Protein AF-A0A3A0DC40-F1 (afdb_monomer_lite)

pLDDT: mean 87.49, std 11.2, range [48.16, 96.56]

Radius of gyration: 18.58 Å; chains: 1; bounding box: 46×35×49 Å

Sequence (92 aa):
EVTSIADLEMRMQGIVLLGAFLKLTPYVRTSGMSDQQVYEGVEAALRKYFGKRGEQAVQDNLTCVKRGYLEMQEVPQEMIHAEPALPQAALA

Structure (mmCIF, N/CA/C/O backbone):
data_AF-A0A3A0DC40-F1
#
_entry.id   AF-A0A3A0DC40-F1
#
loop_
_atom_site.group_PDB
_atom_site.id
_atom_site.type_symbol
_atom_site.label_atom_id
_atom_site.label_alt_id
_atom_site.label_comp_id
_atom_site.label_asym_id
_atom_site.label_entity_id
_atom_site.label_seq_id
_atom_site.pdbx_PDB_ins_code
_atom_site.Cartn_x
_atom_site.Cartn_y
_atom_site.Cartn_z
_atom_site.occupancy
_atom_site.B_iso_or_equiv
_atom_site.auth_seq_id
_atom_site.auth_comp_id
_atom_site.auth_asym_id
_atom_site.auth_atom_id
_atom_site.pdbx_PDB_model_num
ATOM 1 N N . GLU A 1 1 ? 23.123 5.193 13.784 1.00 48.16 1 GLU A N 1
ATOM 2 C CA . GLU A 1 1 ? 23.451 4.667 12.444 1.00 48.16 1 GLU A CA 1
ATOM 3 C C . GLU A 1 1 ? 22.817 5.555 11.389 1.00 48.16 1 GLU A C 1
ATOM 5 O O . GLU A 1 1 ? 21.663 5.938 11.556 1.00 48.16 1 GLU A O 1
ATOM 10 N N . VAL A 1 2 ? 23.558 5.914 10.343 1.00 59.69 2 VAL A N 1
ATOM 11 C CA . VAL A 1 2 ? 22.985 6.575 9.164 1.00 59.69 2 VAL A CA 1
ATOM 12 C C . VAL A 1 2 ? 22.399 5.465 8.293 1.00 59.69 2 VAL A C 1
ATOM 14 O O . VAL A 1 2 ? 23.132 4.580 7.871 1.00 59.69 2 VAL A O 1
ATOM 17 N N . THR A 1 3 ? 21.080 5.459 8.089 1.00 70.19 3 THR A N 1
ATOM 18 C CA . THR A 1 3 ? 20.427 4.513 7.164 1.00 70.19 3 THR A CA 1
ATOM 19 C C . THR A 1 3 ? 20.855 4.870 5.740 1.00 70.19 3 THR A C 1
ATOM 21 O O . THR A 1 3 ? 20.724 6.034 5.356 1.00 70.19 3 THR A O 1
ATOM 24 N N . SER A 1 4 ? 21.382 3.912 4.974 1.00 84.94 4 SER A N 1
ATOM 25 C CA . SER A 1 4 ? 21.720 4.155 3.568 1.00 84.94 4 SER A CA 1
ATOM 26 C C . SER A 1 4 ? 20.455 4.252 2.704 1.00 84.94 4 SER A C 1
ATOM 28 O O . SER A 1 4 ? 19.374 3.824 3.111 1.00 84.94 4 SER A O 1
ATOM 30 N N . ILE A 1 5 ? 20.578 4.801 1.492 1.00 83.62 5 ILE A N 1
ATOM 31 C CA . ILE A 1 5 ? 19.464 4.830 0.528 1.00 83.62 5 ILE A CA 1
ATOM 32 C C . ILE A 1 5 ? 19.012 3.400 0.195 1.00 83.62 5 ILE A C 1
ATOM 34 O O . ILE A 1 5 ? 17.817 3.128 0.216 1.00 83.62 5 ILE A O 1
ATOM 38 N N . ALA A 1 6 ? 19.955 2.471 0.006 1.00 86.00 6 ALA A N 1
ATOM 39 C CA . ALA A 1 6 ? 19.654 1.066 -0.271 1.00 86.00 6 ALA A CA 1
ATOM 40 C C . ALA A 1 6 ? 18.878 0.390 0.878 1.00 86.00 6 ALA A C 1
ATOM 42 O O . ALA A 1 6 ? 17.912 -0.335 0.641 1.00 86.00 6 ALA A O 1
ATOM 43 N 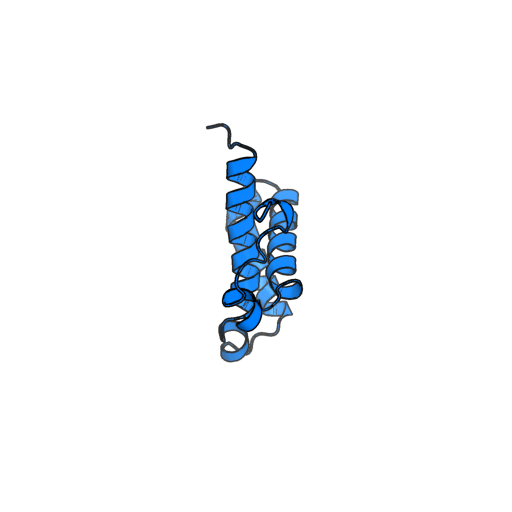N . ASP A 1 7 ? 19.239 0.675 2.134 1.00 85.69 7 ASP A N 1
ATOM 44 C CA . ASP A 1 7 ? 18.501 0.158 3.296 1.00 85.69 7 ASP A CA 1
ATOM 45 C C . ASP A 1 7 ? 17.074 0.713 3.351 1.00 85.69 7 ASP A C 1
ATOM 47 O O . ASP A 1 7 ? 16.137 0.020 3.760 1.00 85.69 7 ASP A O 1
ATOM 51 N N . LEU A 1 8 ? 16.895 1.980 2.969 1.00 84.69 8 LEU A N 1
ATOM 52 C CA . LEU A 1 8 ? 15.580 2.602 2.902 1.00 84.69 8 LEU A CA 1
ATOM 53 C C . LEU A 1 8 ? 14.734 1.961 1.798 1.00 84.69 8 LEU A C 1
ATOM 55 O O . LEU A 1 8 ? 13.598 1.577 2.068 1.00 84.69 8 LEU A O 1
ATOM 59 N N . GLU A 1 9 ? 15.287 1.775 0.602 1.00 87.62 9 GLU A N 1
ATOM 60 C CA . GLU A 1 9 ? 14.614 1.106 -0.518 1.00 87.62 9 GLU A CA 1
ATOM 61 C C . GLU A 1 9 ? 14.159 -0.308 -0.143 1.00 87.62 9 GLU A C 1
ATOM 63 O O . GLU A 1 9 ? 12.992 -0.654 -0.340 1.00 87.62 9 GLU A O 1
ATOM 68 N N . MET A 1 10 ? 15.034 -1.098 0.486 1.00 89.25 10 MET A N 1
ATOM 69 C CA . MET A 1 10 ? 14.699 -2.445 0.956 1.00 89.25 10 MET A CA 1
ATOM 70 C C . MET A 1 10 ? 13.552 -2.427 1.978 1.00 89.25 10 MET A C 1
ATOM 72 O O . MET A 1 10 ? 12.650 -3.264 1.925 1.00 89.25 10 MET A O 1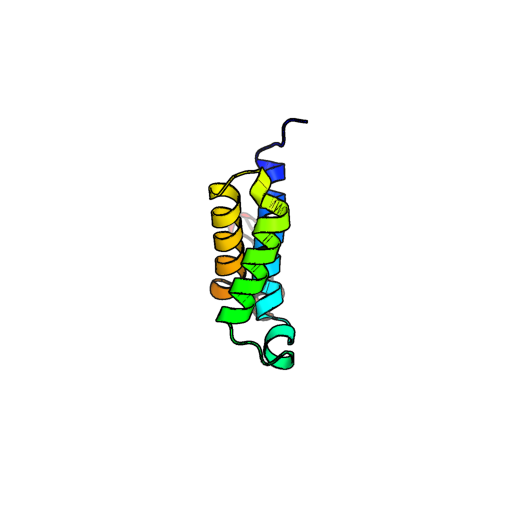
ATOM 76 N N . ARG A 1 11 ? 13.525 -1.449 2.892 1.00 87.88 11 ARG A N 1
ATOM 77 C CA . ARG A 1 11 ? 12.410 -1.288 3.843 1.00 87.88 11 ARG A CA 1
ATOM 78 C C . ARG A 1 11 ? 11.103 -0.933 3.137 1.00 87.88 11 ARG A C 1
ATOM 80 O O . ARG A 1 11 ? 10.062 -1.477 3.504 1.00 87.88 11 ARG A O 1
ATOM 87 N N . MET A 1 12 ? 11.147 -0.071 2.119 1.00 91.25 12 MET A N 1
ATOM 88 C CA . MET A 1 12 ? 9.953 0.308 1.355 1.00 91.25 12 MET A CA 1
ATOM 89 C C . MET A 1 12 ? 9.350 -0.885 0.600 1.00 91.25 12 MET A C 1
ATOM 91 O O . MET A 1 12 ? 8.126 -0.972 0.497 1.00 91.25 12 MET A O 1
ATOM 95 N N . GLN A 1 13 ? 10.161 -1.856 0.159 1.00 93.50 13 GLN A N 1
ATOM 96 C CA . GLN A 1 13 ? 9.654 -3.098 -0.448 1.00 93.50 13 GLN A CA 1
ATOM 97 C C . GLN A 1 13 ? 8.758 -3.895 0.511 1.00 93.50 13 GLN A C 1
ATOM 99 O O . GLN A 1 13 ? 7.728 -4.418 0.092 1.00 93.50 13 GLN A O 1
ATOM 104 N N . GLY A 1 14 ? 9.087 -3.934 1.806 1.00 94.88 14 GLY A N 1
ATOM 105 C CA . GLY A 1 14 ? 8.242 -4.583 2.815 1.00 94.88 14 GLY A CA 1
ATOM 106 C C . GLY A 1 14 ? 6.857 -3.937 2.946 1.00 94.88 14 GLY A C 1
ATOM 107 O O . GLY A 1 14 ? 5.860 -4.622 3.168 1.00 94.88 14 GLY A O 1
ATOM 108 N N . ILE A 1 15 ? 6.772 -2.622 2.745 1.00 95.75 15 ILE A N 1
ATOM 109 C CA . ILE A 1 15 ? 5.513 -1.868 2.791 1.00 95.75 15 ILE A CA 1
ATOM 110 C C . ILE A 1 15 ? 4.679 -2.111 1.530 1.00 95.75 15 ILE A C 1
ATOM 112 O O . ILE A 1 15 ? 3.462 -2.264 1.612 1.00 95.75 15 ILE A O 1
ATOM 116 N N . VAL A 1 16 ? 5.325 -2.216 0.367 1.00 96.56 16 VAL A N 1
ATOM 117 C CA . VAL A 1 16 ? 4.659 -2.643 -0.874 1.00 96.56 16 VAL A CA 1
ATOM 118 C C . VAL A 1 16 ? 4.123 -4.072 -0.727 1.00 96.56 16 VAL A C 1
ATOM 120 O O . VAL A 1 16 ? 2.967 -4.337 -1.061 1.00 96.56 16 VAL A O 1
ATOM 123 N N . LEU A 1 17 ? 4.911 -4.983 -0.149 1.00 95.75 17 LEU A N 1
ATOM 124 C CA . LEU A 1 17 ? 4.496 -6.366 0.097 1.00 95.75 17 LEU A CA 1
ATOM 125 C C . LEU A 1 17 ? 3.273 -6.460 1.022 1.00 95.75 17 LEU A C 1
ATOM 127 O O . LEU A 1 17 ? 2.422 -7.318 0.808 1.00 95.75 17 LEU A O 1
ATOM 131 N N . LEU A 1 18 ? 3.136 -5.572 2.012 1.00 94.94 18 LEU A N 1
ATOM 132 C CA . LEU A 1 18 ? 1.928 -5.503 2.842 1.00 94.94 18 LEU A CA 1
ATOM 133 C C . LEU A 1 18 ? 0.670 -5.250 1.993 1.00 94.94 18 LEU A C 1
ATOM 135 O O . LEU A 1 18 ? -0.344 -5.918 2.190 1.00 94.94 18 LEU A O 1
ATOM 139 N N . GLY A 1 19 ? 0.733 -4.330 1.027 1.00 94.62 19 GLY A N 1
ATOM 140 C CA . GLY A 1 19 ? -0.375 -4.083 0.098 1.00 94.62 19 GLY A CA 1
ATOM 141 C C . GLY A 1 19 ? -0.735 -5.316 -0.727 1.00 94.62 19 GLY A C 1
ATOM 142 O O . GLY A 1 19 ? -1.903 -5.701 -0.797 1.00 94.62 19 GLY A O 1
ATOM 143 N N . ALA A 1 20 ? 0.282 -5.984 -1.270 1.00 95.06 20 ALA A N 1
ATOM 144 C CA . ALA A 1 20 ? 0.131 -7.236 -2.007 1.00 95.06 20 ALA A CA 1
ATOM 145 C C . ALA A 1 20 ? -0.497 -8.346 -1.144 1.00 95.06 20 ALA A C 1
ATOM 147 O O . ALA A 1 20 ? -1.418 -9.036 -1.578 1.00 95.06 20 ALA A O 1
ATOM 148 N N . PHE A 1 21 ? -0.050 -8.494 0.104 1.00 94.25 21 PHE A N 1
ATOM 149 C CA . PHE A 1 21 ? -0.583 -9.473 1.051 1.00 94.25 21 PHE A CA 1
ATOM 150 C C . PHE A 1 21 ? -2.075 -9.252 1.322 1.00 94.25 21 PHE A C 1
ATOM 152 O O . PHE A 1 21 ? -2.857 -10.203 1.298 1.00 94.25 21 PHE A O 1
ATOM 159 N N . LEU A 1 22 ? -2.492 -8.003 1.538 1.00 92.00 22 LEU A N 1
ATOM 160 C CA . LEU A 1 22 ? -3.902 -7.668 1.761 1.00 92.00 22 LEU A CA 1
ATOM 161 C C . LEU A 1 22 ? -4.773 -7.994 0.542 1.00 92.00 22 LEU A C 1
ATOM 163 O O . LEU A 1 22 ? -5.928 -8.378 0.714 1.00 92.00 22 LEU A O 1
ATOM 167 N N . LYS A 1 23 ? -4.219 -7.884 -0.673 1.00 90.06 23 LYS A N 1
ATOM 168 C CA . LYS A 1 23 ? -4.913 -8.230 -1.918 1.00 90.06 23 LYS A CA 1
ATOM 169 C C . LYS A 1 23 ? -5.007 -9.740 -2.154 1.00 90.06 23 LYS A C 1
ATOM 171 O O . LYS A 1 23 ? -6.065 -10.232 -2.542 1.00 90.06 23 LYS A O 1
ATOM 176 N N . LEU A 1 24 ? -3.899 -10.459 -1.967 1.00 92.00 24 LEU A N 1
ATOM 177 C CA . LEU A 1 24 ? -3.772 -11.878 -2.321 1.00 92.00 24 LEU A CA 1
ATOM 178 C C . LEU A 1 24 ? -4.378 -12.819 -1.282 1.00 92.00 24 LEU A C 1
ATOM 180 O O . LEU A 1 24 ? -4.834 -13.913 -1.617 1.00 92.00 24 LEU A O 1
ATOM 184 N N . THR A 1 25 ? -4.357 -12.432 -0.009 1.00 90.44 25 THR A N 1
ATOM 185 C CA . THR A 1 25 ? -4.853 -13.301 1.057 1.00 90.44 25 THR A CA 1
ATOM 186 C C . THR A 1 25 ? -6.370 -13.214 1.192 1.00 90.44 25 THR A C 1
ATOM 188 O O . THR A 1 25 ? -6.979 -12.183 0.908 1.00 90.44 25 THR A O 1
ATOM 191 N N . PRO A 1 26 ? -7.030 -14.275 1.691 1.00 87.06 26 PRO A N 1
ATOM 192 C CA . PRO A 1 26 ? -8.466 -14.239 1.932 1.00 87.06 26 PRO A CA 1
ATOM 193 C C . PRO A 1 26 ? -8.859 -13.307 3.088 1.00 87.06 26 PRO A C 1
ATOM 195 O O . PRO A 1 26 ? -10.048 -13.204 3.358 1.00 87.06 26 PRO A O 1
ATOM 198 N N . TYR A 1 27 ? -7.913 -12.640 3.763 1.00 83.88 27 TYR A N 1
ATOM 199 C CA . TYR A 1 27 ? -8.136 -11.901 5.006 1.00 83.88 27 TYR A CA 1
ATOM 200 C C . TYR A 1 27 ? -9.288 -10.897 4.901 1.00 83.88 27 TYR A C 1
ATOM 202 O O . TYR A 1 27 ? -10.264 -11.006 5.646 1.00 83.88 27 TYR A O 1
ATOM 210 N N . VAL A 1 28 ? -9.218 -9.988 3.923 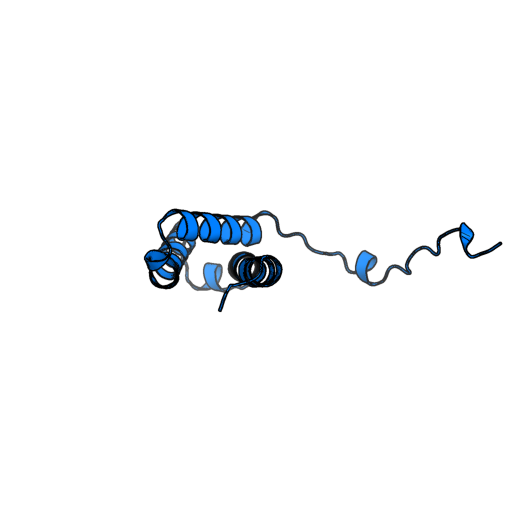1.00 82.31 28 VAL A N 1
ATOM 211 C CA . VAL A 1 28 ? -10.241 -8.954 3.698 1.00 82.31 28 VAL A CA 1
ATOM 212 C C . VAL A 1 28 ? -11.601 -9.606 3.460 1.00 82.31 28 VAL A C 1
ATOM 214 O O . VAL A 1 28 ? -12.554 -9.346 4.192 1.00 82.31 28 VAL A O 1
ATOM 217 N N . ARG A 1 29 ? -11.654 -10.575 2.539 1.00 82.88 29 ARG A N 1
ATOM 218 C CA . ARG A 1 29 ? -12.875 -11.321 2.209 1.00 82.88 29 ARG A CA 1
ATOM 219 C C . ARG A 1 29 ? -13.462 -12.063 3.414 1.00 82.88 29 ARG A C 1
ATOM 221 O O . ARG A 1 29 ? -14.673 -12.059 3.593 1.00 82.88 29 ARG A O 1
ATOM 228 N N . THR A 1 30 ? -12.629 -12.699 4.236 1.00 89.62 30 THR A N 1
ATOM 229 C CA . THR A 1 30 ? -13.072 -13.474 5.410 1.00 89.62 30 THR A CA 1
ATOM 230 C C . THR A 1 30 ? -13.498 -12.599 6.577 1.00 89.62 30 THR A C 1
ATOM 232 O O . THR A 1 30 ? -14.322 -13.017 7.381 1.00 89.62 30 THR A O 1
ATOM 235 N N . SER A 1 31 ? -12.950 -11.389 6.672 1.00 86.50 31 SER A N 1
ATOM 236 C CA . SER A 1 31 ? -13.264 -10.449 7.745 1.00 86.50 31 SER A CA 1
ATOM 237 C C . SER A 1 31 ? -14.604 -9.732 7.562 1.00 86.50 31 SER A C 1
ATOM 239 O O . SER A 1 31 ? -15.118 -9.157 8.516 1.00 86.50 31 SER A O 1
ATOM 241 N N . GLY A 1 32 ? -15.151 -9.730 6.339 1.00 86.94 32 GLY A N 1
ATOM 242 C CA . GLY A 1 32 ? -16.319 -8.922 5.979 1.00 86.94 32 GLY A CA 1
ATOM 243 C C . GLY A 1 32 ? -16.051 -7.412 5.964 1.00 86.94 32 GLY A C 1
ATOM 244 O O . GLY A 1 32 ? -16.996 -6.639 5.829 1.00 86.94 32 GLY A O 1
ATOM 245 N N . MET A 1 33 ? -14.791 -6.985 6.106 1.00 87.44 33 MET A N 1
ATOM 246 C CA . MET A 1 33 ? -14.409 -5.579 6.017 1.00 87.44 33 MET A CA 1
ATOM 247 C C . MET A 1 33 ? -14.500 -5.082 4.574 1.00 87.44 33 MET A C 1
ATOM 249 O O . MET A 1 33 ? -14.132 -5.792 3.635 1.00 87.44 33 MET A O 1
ATOM 253 N N . SER A 1 34 ? -14.945 -3.838 4.402 1.00 86.88 34 SER A N 1
ATOM 254 C CA . SER A 1 34 ? -14.796 -3.134 3.129 1.00 86.88 34 SER A CA 1
ATOM 255 C C . SER A 1 34 ? -13.332 -2.754 2.889 1.00 86.88 34 SER A C 1
ATOM 257 O O . SER A 1 34 ? -12.564 -2.572 3.837 1.00 86.88 34 SER A O 1
ATOM 259 N N . ASP A 1 35 ? -12.951 -2.555 1.625 1.00 82.81 35 ASP A N 1
ATOM 260 C CA . ASP A 1 35 ? -11.618 -2.055 1.263 1.00 82.81 35 ASP A CA 1
ATOM 261 C C . ASP A 1 35 ? -11.269 -0.771 2.040 1.00 82.81 35 ASP A C 1
ATOM 263 O O . ASP A 1 35 ? -10.151 -0.622 2.527 1.00 82.81 35 ASP A O 1
ATOM 267 N N . GLN A 1 36 ? -12.244 0.122 2.251 1.00 86.56 36 GLN A N 1
ATOM 268 C CA . GLN A 1 36 ? -12.057 1.338 3.047 1.00 86.56 36 GLN A CA 1
ATOM 269 C C . GLN A 1 36 ? -11.668 1.036 4.503 1.00 86.56 36 GLN A C 1
ATOM 271 O O . GLN A 1 36 ? -10.706 1.615 5.002 1.00 86.56 36 GLN A O 1
ATOM 276 N N . GLN A 1 37 ? -12.365 0.115 5.174 1.00 90.88 37 GLN A N 1
ATOM 277 C CA . GLN A 1 37 ? -12.063 -0.252 6.565 1.00 90.88 37 GLN A CA 1
ATOM 278 C C . GLN A 1 37 ? -10.674 -0.885 6.701 1.00 90.88 37 GLN A C 1
ATOM 280 O O . GLN A 1 37 ? -9.967 -0.648 7.682 1.00 90.88 37 GLN A O 1
ATOM 285 N N . VAL A 1 38 ? -10.252 -1.658 5.696 1.00 89.12 38 VAL A N 1
ATOM 286 C CA . VAL A 1 38 ? -8.891 -2.204 5.635 1.00 89.12 38 VAL A CA 1
ATOM 287 C C . VAL A 1 38 ? -7.870 -1.073 5.550 1.00 89.12 38 VAL A C 1
ATOM 289 O O . VAL A 1 38 ? -6.908 -1.063 6.319 1.00 89.12 38 VAL A O 1
ATOM 292 N N . TYR A 1 39 ? -8.080 -0.099 4.660 1.00 89.00 39 TYR A N 1
ATOM 293 C CA . TYR A 1 39 ? -7.168 1.036 4.517 1.00 89.00 39 TYR A CA 1
ATOM 294 C C . TYR A 1 39 ? -7.097 1.905 5.776 1.00 89.00 39 TYR A C 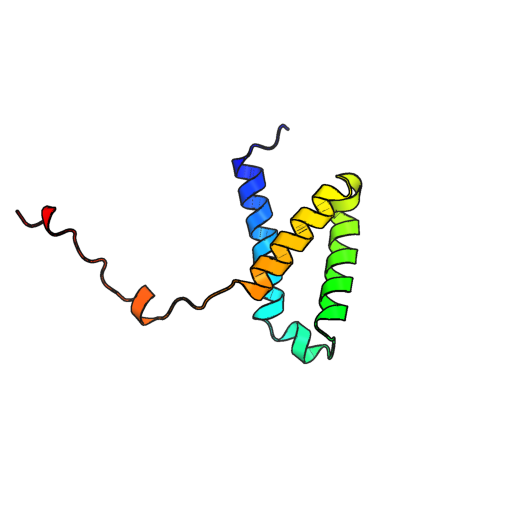1
ATOM 296 O O . TYR A 1 39 ? -6.000 2.298 6.167 1.00 89.00 39 TYR A O 1
ATOM 304 N N . GLU A 1 40 ? -8.221 2.150 6.447 1.00 92.94 40 GLU A N 1
ATOM 305 C CA . GLU A 1 40 ? -8.255 2.870 7.727 1.00 92.94 40 GLU A CA 1
ATOM 306 C C . GLU A 1 40 ? -7.457 2.127 8.814 1.00 92.94 40 GLU A C 1
ATOM 308 O O . GLU A 1 40 ? -6.660 2.732 9.538 1.00 92.94 40 GLU A O 1
ATOM 313 N N . GLY A 1 41 ? -7.599 0.799 8.895 1.00 93.38 41 GLY A N 1
ATOM 314 C CA . GLY A 1 41 ? -6.825 -0.036 9.818 1.00 93.38 41 GLY A CA 1
ATOM 315 C C . GLY A 1 41 ? -5.321 -0.008 9.531 1.00 93.38 41 GLY A C 1
ATOM 316 O O . GLY A 1 41 ? -4.506 0.105 10.453 1.00 93.38 41 GLY A O 1
ATOM 317 N N . VAL A 1 42 ? -4.942 -0.054 8.251 1.00 93.81 42 VAL A N 1
ATOM 318 C CA . VAL A 1 42 ? -3.546 0.090 7.814 1.00 93.81 42 VAL A CA 1
ATOM 319 C C . VAL A 1 42 ? -3.000 1.466 8.183 1.00 93.81 42 VAL A C 1
ATOM 321 O O . VAL A 1 42 ? -1.902 1.552 8.731 1.00 93.81 42 VAL A O 1
ATOM 324 N N . GLU A 1 43 ? -3.744 2.541 7.921 1.00 95.12 43 GLU A N 1
ATOM 325 C CA . GLU A 1 43 ? -3.329 3.899 8.271 1.00 95.12 43 GLU A CA 1
ATOM 326 C C . GLU A 1 43 ? -3.099 4.044 9.775 1.00 95.12 43 GLU A C 1
ATOM 328 O O . GLU A 1 43 ? -2.054 4.552 10.191 1.00 95.12 43 GLU A O 1
ATOM 333 N N . ALA A 1 44 ? -4.016 3.540 10.601 1.00 96.12 44 ALA A N 1
ATOM 334 C CA . ALA A 1 44 ? -3.862 3.556 12.051 1.00 96.12 44 ALA A CA 1
ATOM 335 C C . ALA A 1 44 ? -2.591 2.812 12.502 1.00 96.12 44 ALA A C 1
ATOM 337 O O . ALA A 1 44 ? -1.838 3.308 13.349 1.00 96.12 44 ALA A O 1
ATOM 338 N N . ALA A 1 45 ? -2.305 1.650 11.905 1.00 95.06 45 ALA A N 1
ATOM 339 C CA . ALA A 1 45 ? -1.082 0.902 12.177 1.00 95.06 45 ALA A CA 1
ATOM 340 C C . ALA A 1 45 ? 0.169 1.688 11.749 1.00 95.06 45 ALA A C 1
ATOM 342 O O . ALA A 1 45 ? 1.094 1.858 12.547 1.00 95.06 45 ALA A O 1
ATOM 343 N N . LEU A 1 46 ? 0.196 2.233 10.532 1.00 95.06 46 LEU A N 1
ATOM 344 C CA . LEU A 1 46 ? 1.329 3.013 10.030 1.00 95.06 46 LEU A CA 1
ATOM 345 C C . LEU A 1 46 ? 1.572 4.269 10.870 1.00 95.06 46 LEU A C 1
ATOM 347 O O . LEU A 1 46 ? 2.716 4.547 11.225 1.00 95.06 46 LEU A O 1
ATOM 351 N N . ARG A 1 47 ? 0.523 4.984 11.287 1.00 96.12 47 ARG A N 1
ATOM 352 C CA . ARG A 1 47 ? 0.643 6.125 12.210 1.00 96.12 47 ARG A CA 1
ATOM 353 C C . ARG A 1 47 ? 1.262 5.712 13.545 1.00 96.12 47 ARG A C 1
ATOM 355 O O . ARG A 1 47 ? 2.135 6.418 14.049 1.00 96.12 47 ARG A O 1
ATOM 362 N N . LYS A 1 48 ? 0.899 4.545 14.088 1.00 95.94 48 LYS A N 1
ATOM 363 C CA . LYS A 1 48 ? 1.492 4.011 15.327 1.00 95.94 48 LYS A CA 1
ATOM 364 C C . LYS A 1 48 ? 2.993 3.718 15.188 1.00 95.94 48 LYS A C 1
ATOM 366 O O . LYS A 1 48 ? 3.754 4.032 16.102 1.00 95.94 48 LYS A O 1
ATOM 371 N N . TYR A 1 49 ? 3.429 3.134 14.069 1.00 91.38 49 TYR A N 1
ATOM 372 C CA . TYR A 1 49 ? 4.836 2.754 13.856 1.00 91.38 49 TYR A CA 1
ATOM 373 C C . TYR A 1 49 ? 5.719 3.897 13.329 1.00 91.38 49 TYR A C 1
ATOM 375 O O . TYR A 1 49 ? 6.905 3.972 13.666 1.00 91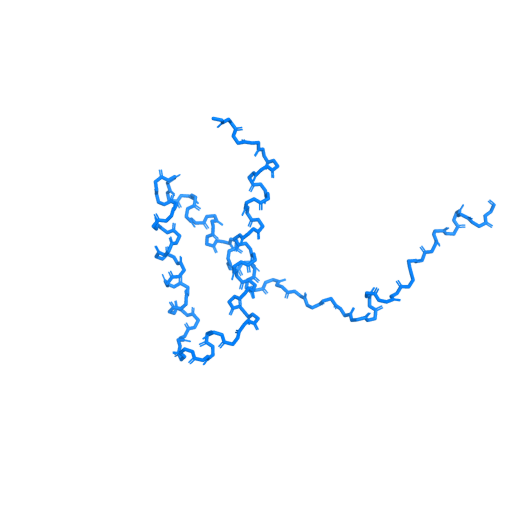.38 49 TYR A O 1
ATOM 383 N N . PHE A 1 50 ? 5.158 4.793 12.516 1.00 90.94 50 PHE A N 1
ATOM 384 C CA . PHE A 1 50 ? 5.905 5.800 11.759 1.00 90.94 50 PHE A CA 1
ATOM 385 C C . PHE A 1 50 ? 5.552 7.244 12.109 1.00 90.94 50 PHE A C 1
ATOM 387 O O . PHE A 1 50 ? 6.305 8.128 11.723 1.00 90.94 50 PHE A O 1
ATOM 394 N N . GLY A 1 51 ? 4.510 7.515 12.902 1.00 89.62 51 GLY A N 1
ATOM 395 C CA . GLY A 1 51 ? 4.088 8.887 13.220 1.00 89.62 51 GLY A CA 1
ATOM 396 C C . GLY A 1 51 ? 5.184 9.752 13.856 1.00 89.62 51 GLY A C 1
ATOM 397 O O . GLY A 1 51 ? 5.262 10.947 13.593 1.00 89.62 51 GLY A O 1
ATOM 398 N N . LYS A 1 52 ? 6.119 9.147 14.605 1.00 93.94 52 LYS A N 1
ATOM 399 C CA . LYS A 1 52 ? 7.295 9.849 15.162 1.00 93.94 52 LYS A CA 1
ATOM 400 C C . LYS A 1 52 ? 8.282 10.356 14.099 1.00 93.94 52 LYS A C 1
ATOM 402 O O . LYS A 1 52 ? 9.125 11.186 14.414 1.00 93.94 52 LYS A O 1
ATOM 407 N N . ARG A 1 53 ? 8.207 9.839 12.869 1.00 87.25 53 ARG A N 1
ATOM 408 C CA . ARG A 1 53 ? 9.039 10.231 11.719 1.00 87.25 53 ARG A CA 1
ATOM 409 C C . ARG A 1 53 ? 8.385 11.323 10.858 1.00 87.25 53 ARG A C 1
ATOM 411 O O . ARG A 1 53 ? 8.985 11.739 9.875 1.00 87.25 53 ARG A O 1
ATOM 418 N N . GLY A 1 54 ? 7.199 11.804 11.243 1.00 92.81 54 GLY A N 1
ATOM 419 C CA . GLY A 1 54 ? 6.468 12.878 10.568 1.00 92.81 54 GLY A CA 1
ATOM 420 C C . GLY A 1 54 ? 5.359 12.381 9.639 1.00 92.81 54 GLY A C 1
ATOM 421 O O . GLY A 1 54 ? 5.317 11.213 9.254 1.00 92.81 54 GLY A O 1
ATOM 422 N N . GLU A 1 55 ? 4.456 13.295 9.277 1.00 94.12 55 GLU A N 1
ATOM 423 C CA . GLU A 1 55 ? 3.281 12.985 8.451 1.00 94.12 55 GLU A CA 1
ATOM 424 C C . GLU A 1 55 ? 3.674 12.485 7.058 1.00 94.12 55 GLU A C 1
ATOM 426 O O . GLU A 1 55 ? 3.096 11.519 6.570 1.00 94.12 55 GLU A O 1
ATOM 431 N N . GLN A 1 56 ? 4.711 13.074 6.453 1.00 92.62 56 GLN A N 1
ATOM 432 C CA . GLN A 1 56 ? 5.184 12.661 5.131 1.00 92.62 56 GLN A CA 1
ATOM 433 C C . GLN A 1 56 ? 5.580 11.181 5.108 1.00 92.62 56 GLN A C 1
ATOM 435 O O . GLN A 1 56 ? 5.172 10.453 4.213 1.00 92.62 56 GLN A O 1
ATOM 440 N N . ALA A 1 57 ? 6.280 10.705 6.144 1.00 91.31 57 ALA A N 1
ATOM 441 C CA . ALA A 1 57 ? 6.653 9.299 6.238 1.00 91.31 57 ALA A CA 1
ATOM 442 C C . ALA A 1 57 ? 5.414 8.389 6.268 1.00 91.31 57 ALA A C 1
ATOM 444 O O . ALA A 1 57 ? 5.408 7.340 5.631 1.00 91.31 57 ALA A O 1
ATOM 445 N N . VAL A 1 58 ? 4.346 8.781 6.969 1.00 93.75 58 VAL A N 1
ATOM 446 C CA . VAL A 1 58 ? 3.086 8.020 6.984 1.00 93.75 58 VAL A CA 1
ATOM 447 C C . VAL A 1 58 ? 2.456 7.987 5.588 1.00 93.75 58 VAL A C 1
ATOM 449 O O . VAL A 1 58 ? 2.071 6.912 5.127 1.00 93.75 58 VAL A O 1
ATOM 452 N N . GLN A 1 59 ? 2.402 9.126 4.893 1.00 94.31 59 GLN A N 1
ATOM 453 C CA . GLN A 1 59 ? 1.814 9.230 3.552 1.00 94.31 59 GLN A CA 1
ATOM 454 C C . GLN A 1 59 ? 2.603 8.454 2.489 1.00 94.31 59 GLN A C 1
ATOM 456 O O . GLN A 1 59 ? 2.008 7.774 1.647 1.00 94.31 59 GLN A O 1
ATOM 461 N N . ASP A 1 60 ? 3.934 8.474 2.559 1.00 94.06 60 ASP A N 1
ATOM 462 C CA . ASP A 1 60 ? 4.799 7.694 1.667 1.00 94.06 60 ASP A CA 1
ATOM 463 C C . ASP A 1 60 ? 4.562 6.189 1.859 1.00 94.06 60 ASP A C 1
ATOM 465 O O . ASP A 1 60 ? 4.407 5.437 0.895 1.00 94.06 60 ASP A O 1
ATOM 469 N N . ASN A 1 61 ? 4.445 5.744 3.115 1.00 94.75 61 ASN A N 1
ATOM 470 C CA . ASN A 1 61 ? 4.140 4.349 3.428 1.00 94.75 61 ASN A CA 1
ATOM 471 C C . ASN A 1 61 ? 2.732 3.952 2.951 1.00 94.75 61 ASN A C 1
ATOM 473 O O . ASN A 1 61 ? 2.568 2.889 2.351 1.00 94.75 61 ASN A O 1
ATOM 477 N N . LEU A 1 62 ? 1.724 4.805 3.155 1.00 95.12 62 LEU A N 1
ATOM 478 C CA . LEU A 1 62 ? 0.368 4.580 2.636 1.00 95.12 62 LEU A CA 1
ATOM 479 C C . LEU A 1 62 ? 0.349 4.470 1.112 1.00 95.12 62 LEU A C 1
ATOM 481 O O . LEU A 1 62 ? -0.352 3.620 0.560 1.00 95.12 62 LEU A O 1
ATOM 485 N N . THR A 1 63 ? 1.141 5.297 0.432 1.00 95.12 63 THR A N 1
ATOM 486 C CA . THR A 1 63 ? 1.311 5.227 -1.020 1.00 95.12 63 THR A CA 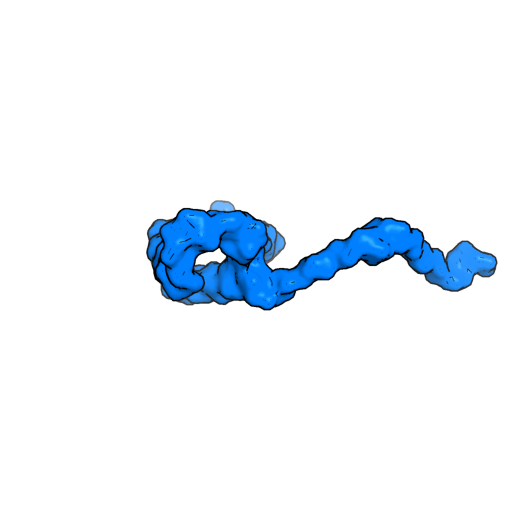1
ATOM 487 C C . THR A 1 63 ? 1.884 3.872 -1.419 1.00 95.12 63 THR A C 1
ATOM 489 O O . THR A 1 63 ? 1.292 3.192 -2.253 1.00 95.12 63 THR A O 1
ATOM 492 N N . CYS A 1 64 ? 2.960 3.412 -0.779 1.00 95.88 64 CYS A N 1
ATOM 493 C CA . CYS A 1 64 ? 3.529 2.088 -1.047 1.00 95.88 64 CYS A CA 1
ATOM 494 C C . CYS A 1 64 ? 2.530 0.943 -0.835 1.00 95.88 64 CYS A C 1
ATOM 496 O O . CYS A 1 64 ? 2.459 0.053 -1.682 1.00 95.88 64 CYS A O 1
ATOM 498 N N . VAL A 1 65 ? 1.711 0.985 0.223 1.00 95.62 65 VAL A N 1
ATOM 499 C CA . VAL A 1 65 ? 0.654 -0.021 0.429 1.00 95.62 65 VAL A CA 1
ATOM 500 C C . VAL A 1 65 ? -0.366 0.006 -0.712 1.00 95.62 65 VAL A C 1
ATOM 502 O O . VAL A 1 65 ? -0.700 -1.045 -1.259 1.00 95.62 65 VAL A O 1
ATOM 505 N N . LYS A 1 66 ? -0.850 1.189 -1.113 1.00 94.00 66 LYS A N 1
ATOM 506 C CA . LYS A 1 66 ? -1.807 1.319 -2.227 1.00 94.00 66 LYS A CA 1
ATOM 507 C C . LYS A 1 66 ? -1.237 0.765 -3.529 1.00 94.00 66 LYS A C 1
ATOM 509 O O . LYS A 1 66 ? -1.927 0.017 -4.215 1.00 94.00 66 LYS A O 1
ATOM 514 N N . ARG A 1 67 ? 0.023 1.078 -3.838 1.00 95.38 67 ARG A N 1
ATOM 515 C CA . ARG A 1 67 ? 0.706 0.563 -5.032 1.00 95.38 67 ARG A CA 1
ATOM 516 C C . ARG A 1 67 ? 0.831 -0.956 -4.992 1.00 95.38 67 ARG A C 1
ATOM 518 O O . ARG A 1 67 ? 0.454 -1.614 -5.950 1.00 95.38 67 ARG A O 1
ATOM 525 N N . GLY A 1 68 ? 1.247 -1.524 -3.859 1.00 94.69 68 GLY A N 1
ATOM 526 C CA . GLY A 1 68 ? 1.303 -2.978 -3.684 1.00 94.69 68 GLY A CA 1
ATOM 527 C C . GLY A 1 68 ? -0.049 -3.678 -3.845 1.00 94.69 68 GLY A C 1
ATOM 528 O O . GLY A 1 68 ? -0.097 -4.809 -4.317 1.00 94.69 68 GLY A O 1
ATOM 529 N N . TYR A 1 69 ? -1.145 -3.007 -3.486 1.00 92.75 69 TYR A N 1
ATOM 530 C CA . TYR A 1 69 ? -2.502 -3.541 -3.631 1.00 92.75 69 TYR A CA 1
ATOM 531 C C . TYR A 1 69 ? -3.064 -3.413 -5.060 1.00 92.75 69 TYR A C 1
ATOM 533 O O . TYR A 1 69 ? -3.793 -4.298 -5.508 1.00 92.75 69 TYR A O 1
ATOM 541 N N . LEU A 1 70 ? -2.771 -2.309 -5.760 1.00 93.12 70 LEU A N 1
ATOM 542 C CA . LEU A 1 70 ? -3.389 -1.960 -7.050 1.00 93.12 70 LEU A CA 1
ATOM 543 C C . LEU A 1 70 ? -2.540 -2.312 -8.274 1.00 93.12 70 LEU A C 1
ATOM 545 O O . LEU A 1 70 ? -3.096 -2.637 -9.317 1.00 93.12 70 LEU A O 1
ATOM 549 N N . GLU A 1 71 ? -1.216 -2.208 -8.173 1.00 95.38 71 GLU A N 1
ATOM 550 C CA . GLU A 1 71 ? -0.302 -2.313 -9.321 1.00 95.38 71 GLU A CA 1
ATOM 551 C C . GLU A 1 71 ? 0.264 -3.726 -9.509 1.00 95.38 71 GLU A C 1
ATOM 553 O O . GLU A 1 71 ? 1.038 -3.954 -10.437 1.00 95.38 71 GLU A O 1
ATOM 558 N N . MET A 1 72 ? -0.081 -4.681 -8.640 1.00 91.81 72 MET A N 1
ATOM 559 C CA . MET A 1 72 ? 0.477 -6.025 -8.739 1.00 91.81 72 MET A CA 1
ATOM 560 C C . MET A 1 72 ? -0.013 -6.752 -9.992 1.00 91.81 72 MET A C 1
ATOM 562 O O . MET A 1 72 ? -1.178 -6.650 -10.376 1.00 91.81 72 MET A O 1
ATOM 566 N N . GLN A 1 73 ? 0.880 -7.539 -10.582 1.00 93.69 73 GLN A N 1
ATOM 567 C CA . GLN A 1 73 ? 0.586 -8.358 -11.748 1.00 93.69 73 GLN A CA 1
ATOM 568 C C . GLN A 1 73 ? 1.061 -9.784 -11.506 1.00 93.69 73 GLN A C 1
ATOM 570 O O . GLN A 1 73 ? 2.105 -10.013 -10.892 1.00 93.69 73 GLN A O 1
ATOM 575 N N . GLU A 1 74 ? 0.270 -10.739 -11.980 1.00 94.12 74 GLU A N 1
ATOM 576 C CA . GLU A 1 74 ? 0.683 -12.133 -12.029 1.00 94.12 74 GLU A CA 1
ATOM 577 C C . GLU A 1 74 ? 1.800 -12.288 -13.063 1.00 94.12 74 GLU A C 1
ATOM 579 O O . GLU A 1 74 ? 1.697 -11.783 -14.180 1.00 94.12 74 GLU A O 1
ATOM 584 N N . VAL A 1 75 ? 2.866 -12.990 -12.681 1.00 93.44 75 VAL A N 1
ATOM 585 C CA . VAL A 1 75 ? 3.888 -13.449 -13.622 1.00 93.44 75 VAL A CA 1
ATOM 586 C C . VAL A 1 75 ? 3.425 -14.808 -14.155 1.00 93.44 75 VAL A C 1
ATOM 588 O O . VAL A 1 75 ? 3.376 -15.754 -13.364 1.00 93.44 75 VAL A O 1
ATOM 591 N N . PRO A 1 76 ? 3.073 -14.934 -15.450 1.00 95.19 76 PRO A N 1
ATOM 592 C CA . PRO A 1 76 ? 2.556 -16.186 -15.998 1.00 95.19 76 PRO A CA 1
ATOM 593 C C . PRO A 1 76 ? 3.579 -17.322 -15.900 1.00 95.19 76 PRO A C 1
ATOM 595 O O . PRO A 1 76 ? 4.783 -17.091 -16.050 1.00 95.19 76 PRO A O 1
ATOM 598 N N . GLN A 1 77 ? 3.118 -18.560 -15.699 1.00 93.94 77 GLN A N 1
ATOM 599 C CA . GLN A 1 77 ? 4.016 -19.720 -15.602 1.00 93.94 77 GLN A CA 1
ATOM 600 C C . GLN A 1 77 ? 4.845 -19.915 -16.872 1.00 93.94 77 GLN A C 1
ATOM 602 O O . GLN A 1 77 ? 6.016 -20.278 -16.796 1.00 93.94 77 GLN A O 1
ATOM 607 N N . GLU A 1 78 ? 4.280 -19.607 -18.036 1.00 93.38 78 GLU A N 1
ATOM 608 C CA . GLU A 1 78 ? 4.971 -19.684 -19.321 1.00 93.38 78 GLU A CA 1
ATOM 609 C C . GLU A 1 78 ? 6.180 -18.746 -19.364 1.00 93.38 78 GLU A C 1
ATOM 611 O O . GLU A 1 78 ? 7.202 -19.097 -19.944 1.00 93.38 78 GLU A O 1
ATOM 616 N N . MET A 1 79 ? 6.096 -17.581 -18.711 1.00 92.50 79 MET A N 1
ATOM 617 C CA . MET A 1 79 ? 7.219 -16.648 -18.592 1.00 92.50 79 MET A CA 1
ATOM 618 C C . MET A 1 79 ? 8.299 -17.184 -17.648 1.00 92.50 79 MET A C 1
ATOM 620 O O . MET A 1 79 ? 9.483 -17.009 -17.916 1.00 92.50 79 MET A O 1
ATOM 624 N N . ILE A 1 80 ? 7.904 -17.849 -16.559 1.00 92.06 80 ILE A N 1
ATOM 625 C CA . ILE A 1 80 ? 8.832 -18.447 -15.584 1.00 92.06 80 ILE A CA 1
ATOM 626 C C . ILE A 1 80 ? 9.597 -19.624 -16.207 1.00 92.06 80 ILE A C 1
ATOM 628 O O . ILE A 1 80 ? 10.771 -19.829 -15.906 1.00 92.06 80 ILE A O 1
ATOM 632 N N . HIS A 1 81 ? 8.934 -20.394 -17.071 1.00 91.19 81 HIS A N 1
ATOM 633 C CA . HIS A 1 81 ? 9.501 -21.567 -17.739 1.00 91.19 81 HIS A CA 1
ATOM 634 C C . HIS A 1 81 ? 10.121 -21.270 -19.108 1.00 91.19 81 HIS A C 1
ATOM 636 O O . HIS A 1 81 ? 10.687 -22.178 -19.716 1.00 91.19 81 HIS A O 1
ATOM 642 N N . ALA A 1 82 ? 10.024 -20.034 -19.603 1.00 87.94 82 ALA A N 1
ATOM 643 C CA . ALA A 1 82 ? 10.666 -19.647 -20.848 1.00 87.94 82 ALA A CA 1
ATOM 644 C C . ALA A 1 82 ? 12.188 -19.786 -20.710 1.00 87.94 82 ALA A C 1
ATOM 646 O O . ALA A 1 82 ? 12.795 -19.216 -19.801 1.00 87.94 82 ALA A O 1
ATOM 647 N N . GLU A 1 83 ? 12.822 -20.519 -21.628 1.00 80.25 83 GLU A N 1
ATOM 648 C CA . GLU A 1 83 ? 14.274 -20.448 -21.751 1.00 80.25 83 GLU A CA 1
ATOM 649 C C . GLU A 1 83 ? 14.652 -19.013 -22.136 1.00 80.25 83 GLU A C 1
ATOM 651 O O . GLU A 1 83 ? 14.048 -18.441 -23.054 1.00 80.25 83 GLU A O 1
ATOM 656 N N . PRO A 1 84 ? 15.627 -18.395 -21.447 1.00 73.88 84 PRO A N 1
ATOM 657 C CA . PRO A 1 84 ? 16.097 -17.084 -21.844 1.00 73.88 84 PRO A CA 1
ATOM 658 C C . PRO A 1 84 ? 16.600 -17.185 -23.282 1.00 73.88 84 PRO A C 1
ATOM 660 O O . PRO A 1 84 ? 17.460 -18.011 -23.589 1.00 73.88 84 PRO A O 1
ATOM 663 N N . ALA A 1 85 ? 16.055 -16.353 -24.171 1.00 69.94 85 ALA A N 1
ATOM 664 C CA . ALA A 1 85 ? 16.552 -16.263 -25.532 1.00 69.94 85 ALA A CA 1
ATOM 665 C C . ALA A 1 85 ? 18.047 -15.920 -25.468 1.00 69.94 85 ALA A C 1
ATOM 667 O O . ALA A 1 85 ? 18.420 -14.824 -25.042 1.00 69.94 85 ALA A O 1
ATOM 668 N N . LEU A 1 86 ? 18.905 -16.870 -25.849 1.00 63.62 86 LEU A N 1
ATOM 669 C CA . LEU A 1 86 ? 20.333 -16.609 -25.970 1.00 63.62 86 LEU A CA 1
ATOM 670 C C . LEU A 1 86 ? 20.504 -15.461 -26.974 1.00 63.62 86 LEU A C 1
ATOM 672 O O . LEU A 1 86 ? 19.974 -15.548 -28.088 1.00 63.62 86 LEU A O 1
ATOM 676 N N . PRO A 1 87 ? 21.204 -14.370 -26.613 1.00 67.19 87 PRO A N 1
ATOM 677 C CA . PRO A 1 87 ? 21.459 -13.305 -27.565 1.00 67.19 87 PRO A CA 1
ATOM 678 C C . PRO A 1 87 ? 22.185 -13.896 -28.778 1.00 67.19 87 PRO A C 1
ATOM 680 O O . PRO A 1 87 ? 23.190 -14.585 -28.617 1.00 67.19 87 PRO A O 1
ATOM 683 N N . GLN A 1 88 ? 21.693 -13.618 -29.994 1.00 59.44 88 GLN A N 1
ATOM 684 C CA . GLN A 1 88 ? 22.246 -14.156 -31.253 1.00 59.44 88 GLN A CA 1
ATOM 685 C C . GLN A 1 88 ? 23.755 -13.892 -31.422 1.00 59.44 88 GLN A C 1
ATOM 687 O O . GLN A 1 88 ? 24.425 -14.602 -32.162 1.00 59.44 88 GLN A O 1
ATOM 692 N N . ALA A 1 89 ? 24.305 -12.915 -30.695 1.00 63.34 89 ALA A N 1
ATOM 693 C CA . ALA A 1 89 ? 25.732 -12.615 -30.647 1.00 63.34 89 ALA A CA 1
ATOM 694 C C . ALA A 1 89 ? 26.598 -13.684 -29.943 1.00 63.34 89 ALA A C 1
ATOM 696 O O . ALA A 1 89 ? 27.816 -13.617 -30.043 1.00 63.34 89 ALA A O 1
ATOM 697 N N . ALA A 1 90 ? 26.006 -14.652 -29.234 1.00 56.50 90 ALA A N 1
ATOM 698 C CA . ALA A 1 90 ? 26.730 -15.723 -28.538 1.00 56.50 90 ALA A CA 1
ATOM 699 C C . ALA A 1 90 ? 26.887 -17.015 -29.370 1.00 56.50 90 ALA A C 1
ATOM 701 O O . ALA A 1 90 ? 27.419 -18.001 -28.866 1.00 56.50 90 ALA A O 1
ATOM 702 N N . LEU A 1 91 ? 26.404 -17.026 -30.620 1.00 54.53 91 LEU A N 1
ATOM 703 C CA . LEU A 1 91 ? 26.427 -18.186 -31.528 1.00 54.53 91 LEU A CA 1
ATOM 704 C C . LEU A 1 91 ? 27.376 -18.009 -32.733 1.00 54.53 91 LEU A C 1
ATOM 706 O O . LEU A 1 91 ? 27.322 -18.819 -33.658 1.00 54.53 91 LEU A O 1
ATOM 710 N N . ALA A 1 92 ? 28.215 -16.967 -32.732 1.00 48.56 92 ALA A N 1
ATOM 711 C CA . ALA A 1 92 ? 29.191 -16.670 -33.785 1.00 48.56 92 ALA A CA 1
ATOM 712 C C . ALA A 1 92 ? 30.631 -16.890 -33.306 1.00 48.56 92 ALA A C 1
ATOM 714 O O . ALA A 1 92 ? 30.943 -16.452 -32.175 1.00 48.56 92 ALA A O 1
#

Secondary structure (DSSP, 8-state):
-PPPHHHHHHHHHHHHHHHHHHHHSSHHHHHT--HHHHHHHHHHHHHHHHGGG-HHHHHHHHHHHHHHHHS-----HHHHHPPP---GGG--

Foldseek 3Di:
DDQDPVNVVVVLVVLLVLLLCVQPDCVCVVVVHDPVRVLVVVLVVLCVVCVVVPPVSSVSSSVSSPCSNPVDDDDDVCNVPDDPPDPPVVVD